Protein AF-W2ETJ2-F1 (afdb_monomer)

pLDDT: mean 86.4, std 12.58, range [50.69, 97.75]

Mean predicted aligned error: 5.67 Å

Secondary structure (DSSP, 8-state):
--HHHHHHHHHTTSEE-BSSSSS-EEEEEETTEEEEEE-SSS-PEEEEEEEGGG-EEEEEEETTEEEEEEEETTTEEEEEEES-B-HHHHHHHHHHHT-EEEEEEPPHHHHHHHHHT--

Solvent-accessible surface area (backbone atoms only — not comparable to full-atom values): 6392 Å² total; per-residue (Å²): 133,63,71,67,61,53,52,53,34,31,75,69,21,50,24,40,53,50,77,49,76,92,63,46,53,31,44,32,69,48,96,69,19,36,24,45,26,39,60,55,98,63,68,58,65,49,71,48,97,49,53,19,59,59,29,34,39,37,37,39,34,38,94,93,46,38,24,36,34,39,23,37,79,99,64,50,40,68,39,80,46,79,35,48,61,52,68,67,43,48,42,46,23,21,60,72,49,51,21,44,69,46,81,45,79,41,56,69,70,58,47,50,53,48,61,72,57,29,118

Structure (mmCIF, N/CA/C/O backbone):
data_AF-W2ETJ2-F1
#
_entry.id   AF-W2ETJ2-F1
#
loop_
_atom_site.group_PDB
_atom_site.id
_atom_site.type_symbol
_atom_site.label_atom_id
_atom_site.label_alt_id
_atom_site.label_comp_id
_atom_site.label_asym_id
_atom_site.label_entity_id
_atom_site.label_seq_id
_atom_site.pdbx_PDB_ins_code
_atom_site.Cartn_x
_atom_site.Cartn_y
_atom_site.Cartn_z
_atom_site.occupancy
_atom_site.B_iso_or_equiv
_atom_site.auth_seq_id
_atom_site.auth_comp_id
_atom_site.auth_asym_id
_atom_site.auth_atom_id
_atom_site.pdbx_PDB_model_num
ATOM 1 N N . MET A 1 1 ? 3.595 19.625 -14.020 1.00 50.69 1 MET A N 1
ATOM 2 C CA . MET A 1 1 ? 3.485 18.275 -14.614 1.00 50.69 1 MET A CA 1
ATOM 3 C C . MET A 1 1 ? 2.013 18.041 -14.857 1.00 50.69 1 MET A C 1
ATOM 5 O O . MET A 1 1 ? 1.239 18.153 -13.917 1.00 50.69 1 MET A O 1
ATOM 9 N N . ASP A 1 2 ? 1.647 17.842 -16.116 1.00 59.44 2 ASP A N 1
ATOM 10 C CA . ASP A 1 2 ? 0.268 17.808 -16.599 1.00 59.44 2 ASP A CA 1
ATOM 11 C C . ASP A 1 2 ? -0.535 16.656 -15.954 1.00 59.44 2 ASP A C 1
ATOM 13 O O . ASP A 1 2 ? -0.078 15.505 -15.937 1.00 59.44 2 ASP A O 1
ATOM 17 N N . ARG A 1 3 ? -1.727 16.951 -15.408 1.00 58.31 3 ARG A N 1
ATOM 18 C CA . ARG A 1 3 ? -2.633 15.965 -14.774 1.00 58.31 3 ARG A CA 1
ATOM 19 C C . ARG A 1 3 ? -2.996 14.830 -15.746 1.00 58.31 3 ARG A C 1
ATOM 21 O O . ARG A 1 3 ? -3.237 13.698 -15.319 1.00 58.31 3 ARG A O 1
ATOM 28 N N . THR A 1 4 ? -2.938 15.101 -17.049 1.00 61.72 4 THR A N 1
ATOM 29 C CA . THR A 1 4 ? -3.192 14.152 -18.141 1.00 61.72 4 THR A CA 1
ATOM 30 C C . THR A 1 4 ? -2.129 13.046 -18.210 1.00 61.72 4 THR A C 1
ATOM 32 O O . THR A 1 4 ? -2.452 11.864 -18.364 1.00 61.72 4 THR A O 1
ATOM 35 N N . MET A 1 5 ? -0.852 13.384 -17.990 1.00 60.53 5 MET A N 1
ATOM 36 C CA . MET A 1 5 ? 0.243 12.403 -17.996 1.00 60.53 5 MET A CA 1
ATOM 37 C C . MET A 1 5 ? 0.209 11.468 -16.782 1.00 60.53 5 MET A C 1
ATOM 39 O O . MET A 1 5 ? 0.563 10.294 -16.902 1.00 60.53 5 MET A O 1
ATOM 43 N N . LEU A 1 6 ? -0.223 11.958 -15.614 1.00 61.25 6 LEU A N 1
ATOM 44 C CA . LEU A 1 6 ? -0.384 11.126 -14.417 1.00 61.25 6 LEU A CA 1
ATOM 45 C C . LEU A 1 6 ? -1.489 10.083 -14.623 1.00 61.25 6 LEU A C 1
ATOM 47 O O . LEU A 1 6 ? -1.250 8.898 -14.403 1.00 61.25 6 LEU A O 1
ATOM 51 N N . ARG A 1 7 ? -2.651 10.507 -15.134 1.00 62.56 7 ARG A N 1
ATOM 52 C CA . ARG A 1 7 ? -3.774 9.609 -15.447 1.00 62.56 7 ARG A CA 1
ATOM 53 C C . ARG A 1 7 ? -3.379 8.511 -16.436 1.00 62.56 7 ARG A C 1
ATOM 55 O O . ARG A 1 7 ? -3.701 7.347 -16.220 1.00 62.56 7 ARG A O 1
ATOM 62 N N . SER A 1 8 ? -2.616 8.850 -17.476 1.00 65.56 8 SER A N 1
ATOM 63 C CA . SER A 1 8 ? -2.101 7.869 -18.444 1.00 65.56 8 SER A CA 1
ATOM 64 C C . SER A 1 8 ? -1.146 6.845 -17.807 1.00 65.56 8 SER A C 1
ATOM 66 O O . SER A 1 8 ? -1.225 5.650 -18.093 1.00 65.56 8 SER A O 1
ATOM 68 N N . ARG A 1 9 ? -0.267 7.277 -16.889 1.00 67.94 9 ARG A N 1
ATOM 69 C CA . ARG A 1 9 ? 0.648 6.370 -16.171 1.00 67.94 9 ARG A CA 1
ATOM 70 C C . ARG A 1 9 ? -0.083 5.434 -15.208 1.00 67.94 9 ARG A C 1
ATOM 72 O O . ARG A 1 9 ? 0.286 4.263 -15.163 1.00 67.94 9 ARG A O 1
ATOM 79 N N . ILE A 1 10 ? -1.107 5.928 -14.507 1.00 69.56 10 ILE A N 1
ATOM 80 C CA . ILE A 1 10 ? -1.961 5.121 -13.619 1.00 69.56 10 ILE A CA 1
ATOM 81 C C . ILE A 1 10 ? -2.732 4.070 -14.423 1.00 69.56 10 ILE A C 1
ATOM 83 O O . ILE A 1 10 ? -2.651 2.879 -14.132 1.00 69.56 10 ILE A O 1
ATOM 87 N N . ARG A 1 11 ? -3.361 4.472 -15.536 1.00 66.06 11 ARG A N 1
ATOM 88 C CA . ARG A 1 11 ? -4.045 3.536 -16.447 1.00 66.06 11 ARG A CA 1
ATOM 89 C C . ARG A 1 11 ? -3.128 2.431 -16.976 1.00 66.06 11 ARG A C 1
ATOM 91 O O . ARG A 1 11 ? -3.558 1.301 -17.155 1.00 66.06 11 ARG A O 1
ATOM 98 N N . ARG A 1 12 ? -1.845 2.737 -17.186 1.00 75.75 12 ARG A N 1
ATOM 99 C CA . ARG A 1 12 ? -0.822 1.774 -17.636 1.00 75.75 12 ARG A CA 1
ATOM 100 C C . ARG A 1 12 ? -0.147 0.999 -16.495 1.00 75.75 12 ARG A C 1
ATOM 102 O O . ARG A 1 12 ? 0.838 0.308 -16.751 1.00 75.75 12 ARG A O 1
ATOM 109 N N . GLY A 1 13 ? -0.597 1.168 -15.250 1.00 72.19 13 GLY A N 1
ATOM 110 C CA . GLY A 1 13 ? -0.031 0.527 -14.059 1.00 72.19 13 GLY A CA 1
ATOM 111 C C . GLY A 1 13 ? 1.397 0.963 -13.717 1.00 72.19 13 GLY A C 1
ATOM 112 O O . GLY A 1 13 ? 2.045 0.318 -12.911 1.00 72.19 13 GLY A O 1
ATOM 113 N N . ARG A 1 14 ? 1.931 2.029 -14.330 1.00 83.69 14 ARG A N 1
ATOM 114 C CA . ARG A 1 14 ? 3.318 2.501 -14.104 1.00 83.69 14 ARG A CA 1
ATOM 115 C C . ARG A 1 14 ? 3.471 3.334 -12.830 1.00 83.69 14 ARG A C 1
ATOM 117 O O . ARG A 1 14 ? 4.588 3.668 -12.435 1.00 83.69 14 ARG A O 1
ATOM 124 N N . ALA A 1 15 ? 2.348 3.749 -12.264 1.00 87.12 15 ALA A N 1
ATOM 125 C CA . ALA A 1 15 ? 2.253 4.529 -11.048 1.00 87.12 15 ALA A CA 1
ATOM 126 C C . ALA A 1 15 ? 0.899 4.261 -10.394 1.00 87.12 15 ALA A C 1
ATOM 128 O O . ALA A 1 15 ? -0.058 3.951 -11.099 1.00 87.12 15 ALA A O 1
ATOM 129 N N . VAL A 1 16 ? 0.802 4.467 -9.089 1.00 89.19 16 VAL A N 1
ATOM 130 C CA . VAL A 1 16 ? -0.477 4.521 -8.381 1.00 89.19 16 VAL A CA 1
ATOM 131 C C . VAL A 1 16 ? -0.429 5.632 -7.334 1.00 89.19 16 VAL A C 1
ATOM 133 O O . VAL A 1 16 ? 0.635 5.958 -6.807 1.00 89.19 16 VAL A O 1
ATOM 136 N N . ALA A 1 17 ? -1.563 6.281 -7.104 1.00 88.62 17 ALA A N 1
ATOM 137 C CA . ALA A 1 17 ? -1.712 7.422 -6.209 1.00 88.62 17 ALA A CA 1
ATOM 138 C C . ALA A 1 17 ? -3.060 7.313 -5.477 1.00 88.62 17 ALA A C 1
ATOM 140 O O . ALA A 1 17 ? -3.964 6.656 -6.010 1.00 88.62 17 ALA A O 1
ATOM 141 N N . PRO A 1 18 ? -3.215 7.946 -4.302 1.00 87.06 18 PRO A N 1
ATOM 142 C CA . PRO A 1 18 ? -4.503 7.984 -3.633 1.00 87.06 18 PRO A CA 1
ATOM 143 C C . PRO A 1 18 ? -5.528 8.753 -4.485 1.00 87.06 18 PRO A C 1
ATOM 145 O O . PRO A 1 18 ? -5.187 9.702 -5.197 1.00 87.06 18 PRO A O 1
ATOM 148 N N . LEU A 1 19 ? -6.781 8.302 -4.424 1.00 84.06 19 LEU A N 1
ATOM 149 C CA . LEU A 1 19 ? -7.965 8.928 -5.014 1.00 84.06 19 LEU A CA 1
ATOM 150 C C . LEU A 1 19 ? -8.227 10.307 -4.406 1.00 84.06 19 LEU A C 1
ATOM 152 O O . LEU A 1 19 ? -8.601 11.237 -5.121 1.00 84.06 19 LEU A O 1
ATOM 156 N N . ASP A 1 20 ? -7.962 10.424 -3.104 1.00 72.69 20 ASP A N 1
ATOM 157 C CA . ASP A 1 20 ? -8.313 11.582 -2.296 1.00 72.69 20 ASP A CA 1
ATOM 158 C C . ASP A 1 20 ? -7.080 12.156 -1.590 1.00 72.69 20 ASP A C 1
ATOM 160 O O . ASP A 1 20 ? -6.105 11.455 -1.313 1.00 72.69 20 ASP A O 1
ATOM 164 N N . GLY A 1 21 ? -7.146 13.442 -1.251 1.00 59.44 21 GLY A N 1
ATOM 165 C CA . GLY A 1 21 ? -6.069 14.182 -0.595 1.00 59.44 21 GLY A CA 1
ATOM 166 C C . GLY A 1 21 ? -5.345 15.129 -1.555 1.00 59.44 21 GLY A C 1
ATOM 167 O O . GLY A 1 21 ? -5.625 15.139 -2.755 1.00 59.44 21 GLY A O 1
ATOM 168 N N . PRO A 1 22 ? -4.393 15.942 -1.066 1.00 52.97 22 PRO A N 1
ATOM 169 C CA . PRO A 1 22 ? -3.703 16.957 -1.870 1.00 52.97 22 PRO A CA 1
ATOM 170 C C . PRO A 1 22 ? -2.807 16.386 -2.991 1.00 52.97 22 PRO A C 1
ATOM 172 O O . PRO A 1 22 ? -2.011 17.112 -3.579 1.00 52.97 22 PRO A O 1
ATOM 175 N N . GLY A 1 23 ? -2.932 15.094 -3.320 1.00 55.62 23 GLY A N 1
ATOM 176 C CA . GLY A 1 23 ? -2.188 14.442 -4.387 1.00 55.62 23 GLY A CA 1
ATOM 177 C C . GLY A 1 23 ? -0.688 14.549 -4.160 1.00 55.62 23 GLY A C 1
ATOM 178 O O . GLY A 1 23 ? 0.028 14.844 -5.105 1.00 55.62 23 GLY A O 1
ATOM 179 N N . THR A 1 24 ? -0.225 14.389 -2.916 1.00 66.69 24 THR A N 1
ATOM 180 C CA . THR A 1 24 ? 1.154 14.691 -2.504 1.00 66.69 24 THR A CA 1
ATOM 181 C C . THR A 1 24 ? 2.096 13.502 -2.570 1.00 66.69 24 THR A C 1
ATOM 183 O O . THR A 1 24 ? 3.296 13.729 -2.516 1.00 66.69 24 THR A O 1
ATOM 186 N N . ILE A 1 25 ? 1.618 12.261 -2.700 1.00 79.06 25 ILE A N 1
ATOM 187 C CA . ILE A 1 25 ? 2.474 11.065 -2.742 1.00 79.06 25 ILE A CA 1
ATOM 188 C C . ILE A 1 25 ? 1.973 10.092 -3.813 1.00 79.06 25 ILE A C 1
ATOM 190 O O . ILE A 1 25 ? 0.770 9.910 -3.993 1.00 79.06 25 ILE A O 1
ATOM 194 N N . ARG A 1 26 ? 2.899 9.456 -4.537 1.00 85.88 26 ARG A N 1
ATOM 195 C CA . ARG A 1 26 ? 2.611 8.350 -5.460 1.00 85.88 26 ARG A CA 1
ATOM 196 C C . ARG A 1 26 ? 3.646 7.239 -5.355 1.00 85.88 26 ARG A C 1
ATOM 198 O O . ARG A 1 26 ? 4.823 7.512 -5.124 1.00 85.88 26 ARG A O 1
ATOM 205 N N . LEU A 1 27 ? 3.214 6.011 -5.615 1.00 89.94 27 LEU A N 1
ATOM 206 C CA . LEU A 1 27 ? 4.096 4.878 -5.867 1.00 89.94 27 LEU A CA 1
ATOM 207 C C . LEU A 1 27 ? 4.405 4.784 -7.360 1.00 89.94 27 LEU A C 1
ATOM 209 O O . LEU A 1 27 ? 3.544 5.005 -8.212 1.00 89.94 27 LEU A O 1
ATOM 213 N N . LEU A 1 28 ? 5.656 4.476 -7.673 1.00 91.06 28 LEU A N 1
ATOM 214 C CA . LEU A 1 28 ? 6.207 4.373 -9.018 1.00 91.06 28 LEU A CA 1
ATOM 215 C C . LEU A 1 28 ? 6.967 3.060 -9.151 1.00 91.06 28 LEU A C 1
ATOM 217 O O . LEU A 1 28 ? 7.666 2.659 -8.226 1.00 91.06 28 LEU A O 1
ATOM 221 N N . GLY A 1 29 ? 6.914 2.437 -10.322 1.00 86.94 29 GLY A N 1
ATOM 222 C CA . GLY A 1 29 ? 7.876 1.393 -10.660 1.00 86.94 29 GLY A CA 1
ATOM 223 C C . GLY A 1 29 ? 9.216 1.987 -11.094 1.00 86.94 29 GLY A C 1
ATOM 224 O O . GLY A 1 29 ? 9.241 2.917 -11.905 1.00 86.94 29 GLY A O 1
ATOM 225 N N . ARG A 1 30 ? 10.333 1.440 -10.602 1.00 81.38 30 ARG A N 1
ATOM 226 C CA . ARG A 1 30 ? 11.693 1.866 -10.970 1.00 81.38 30 ARG A CA 1
ATOM 227 C C . ARG A 1 30 ? 12.651 0.673 -10.985 1.00 81.38 30 ARG A C 1
ATOM 229 O O . ARG A 1 30 ? 12.970 0.141 -9.935 1.00 81.38 30 ARG A O 1
ATOM 236 N N . GLY A 1 31 ? 13.128 0.282 -12.172 1.00 72.00 31 GLY A N 1
ATOM 237 C CA . GLY A 1 31 ? 14.235 -0.677 -12.333 1.00 72.00 31 GLY A CA 1
ATOM 238 C C . GLY A 1 31 ? 14.091 -1.983 -11.538 1.00 72.00 31 GLY A C 1
ATOM 239 O O . GLY A 1 31 ? 15.004 -2.338 -10.808 1.00 72.00 31 GLY A O 1
ATOM 240 N N . GLY A 1 32 ? 12.936 -2.656 -11.620 1.00 78.56 32 GLY A N 1
ATOM 241 C CA . GLY A 1 32 ? 12.660 -3.899 -10.875 1.00 78.56 32 GLY A CA 1
ATOM 242 C C . GLY A 1 32 ? 12.228 -3.709 -9.411 1.00 78.56 32 GLY A C 1
ATOM 243 O O . GLY A 1 32 ? 11.799 -4.665 -8.771 1.00 78.56 32 GLY A O 1
ATOM 244 N N . GLY A 1 33 ? 12.286 -2.481 -8.894 1.00 88.50 33 GLY A N 1
ATOM 245 C CA . GLY A 1 33 ? 11.791 -2.095 -7.575 1.00 88.50 33 GLY A CA 1
ATOM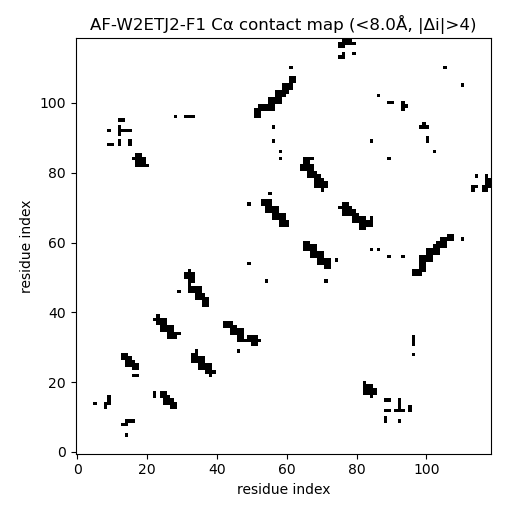 246 C C . GLY A 1 33 ? 10.648 -1.085 -7.642 1.00 88.50 33 GLY A C 1
ATOM 247 O O . GLY A 1 33 ? 10.150 -0.720 -8.716 1.00 88.50 33 GLY A O 1
ATOM 248 N N . LEU A 1 34 ? 10.249 -0.612 -6.465 1.00 91.38 34 LEU A N 1
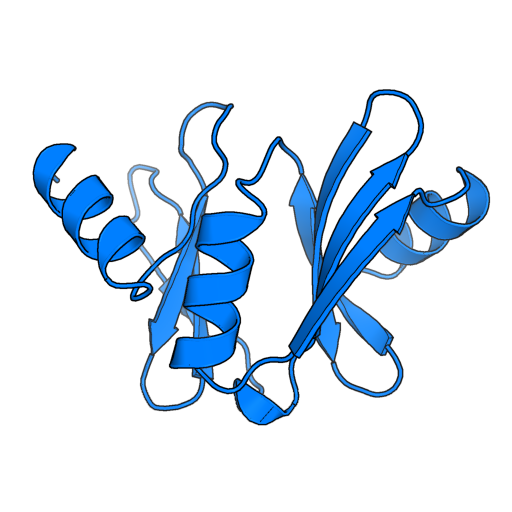ATOM 249 C CA . LEU A 1 34 ? 9.274 0.461 -6.302 1.00 91.38 34 LEU A CA 1
ATOM 250 C C . LEU A 1 34 ? 9.952 1.722 -5.766 1.00 91.38 34 LEU A C 1
ATOM 252 O O . LEU A 1 34 ? 11.018 1.668 -5.159 1.00 91.38 34 LEU A O 1
ATOM 256 N N . ALA A 1 35 ? 9.332 2.872 -5.986 1.00 91.12 35 ALA A N 1
ATOM 257 C CA . ALA A 1 35 ? 9.759 4.136 -5.415 1.00 91.12 35 ALA A CA 1
ATOM 258 C C . ALA A 1 35 ? 8.553 4.959 -4.970 1.00 91.12 35 ALA A C 1
ATOM 260 O O . ALA A 1 35 ? 7.521 4.987 -5.641 1.00 91.12 35 ALA A O 1
ATOM 261 N N . VAL A 1 36 ? 8.716 5.671 -3.864 1.00 89.19 36 VAL A N 1
ATOM 262 C CA . VAL A 1 36 ? 7.764 6.664 -3.372 1.00 89.19 36 VAL A CA 1
ATOM 263 C C . VAL A 1 36 ? 8.191 8.012 -3.912 1.00 89.19 36 VAL A C 1
ATOM 265 O O . VAL A 1 36 ? 9.370 8.350 -3.861 1.00 89.19 36 VAL A O 1
ATOM 268 N N . GLN A 1 37 ? 7.264 8.799 -4.434 1.00 86.62 37 GLN A N 1
ATOM 269 C CA . GLN A 1 37 ? 7.562 10.156 -4.860 1.00 86.62 37 GLN A CA 1
ATOM 270 C C . GLN A 1 37 ? 6.573 11.144 -4.263 1.00 86.62 37 GLN A C 1
ATOM 272 O O . GLN A 1 37 ? 5.365 11.006 -4.460 1.00 86.62 37 GLN A O 1
ATOM 277 N N . GLY A 1 38 ? 7.123 12.176 -3.621 1.00 78.38 38 GLY A N 1
ATOM 278 C CA . GLY A 1 38 ? 6.393 13.380 -3.258 1.00 78.38 38 GLY A CA 1
ATOM 279 C C . GLY A 1 38 ? 6.022 14.201 -4.500 1.00 78.38 38 GLY A C 1
ATOM 280 O O . GLY A 1 38 ? 6.813 14.355 -5.429 1.00 78.38 38 GLY A O 1
ATOM 281 N N . LEU A 1 39 ? 4.805 14.726 -4.548 1.00 66.44 39 LEU A N 1
ATOM 282 C CA . LEU A 1 39 ? 4.284 15.584 -5.617 1.00 66.44 39 LEU A CA 1
ATOM 283 C C . LEU A 1 39 ? 4.310 17.079 -5.235 1.00 66.44 39 LEU A C 1
ATOM 285 O O . LEU A 1 39 ? 3.849 17.904 -6.025 1.00 66.44 39 LEU A O 1
ATOM 289 N N . GLY A 1 40 ? 4.894 17.414 -4.075 1.00 64.50 40 GLY A N 1
ATOM 290 C CA . GLY A 1 40 ? 5.251 18.778 -3.666 1.00 64.50 40 GLY A CA 1
ATOM 291 C C . GLY A 1 40 ? 6.390 19.390 -4.499 1.00 64.50 40 GLY A C 1
ATOM 292 O O . GLY A 1 40 ? 6.814 18.820 -5.506 1.00 64.50 40 GLY A O 1
ATOM 293 N N . GLY A 1 41 ? 6.869 20.573 -4.091 1.00 56.25 41 GLY A N 1
ATOM 294 C CA . GLY A 1 41 ? 7.848 21.376 -4.844 1.00 56.25 41 GLY A CA 1
ATOM 295 C C . GLY A 1 41 ? 9.136 20.632 -5.218 1.00 56.25 41 GLY A C 1
ATOM 296 O O . GLY A 1 41 ? 9.654 20.835 -6.314 1.00 56.25 41 GLY A O 1
ATOM 297 N N . ASP A 1 42 ? 9.586 19.702 -4.371 1.00 60.66 42 ASP A N 1
ATOM 298 C CA . ASP A 1 42 ? 10.686 18.787 -4.678 1.00 60.66 42 ASP A CA 1
ATOM 299 C C . ASP A 1 42 ? 10.145 17.393 -5.045 1.00 60.66 42 ASP A C 1
ATOM 301 O O . ASP A 1 42 ? 9.692 16.623 -4.197 1.00 60.66 42 ASP A O 1
ATOM 305 N N . ARG A 1 43 ? 10.175 17.056 -6.341 1.00 70.25 43 ARG A N 1
ATOM 306 C CA . ARG A 1 43 ? 9.686 15.771 -6.884 1.00 70.25 43 ARG A CA 1
ATOM 307 C C . ARG A 1 43 ? 10.703 14.641 -6.734 1.00 70.25 43 ARG A C 1
ATOM 309 O O . ARG A 1 43 ? 10.867 13.819 -7.645 1.00 70.25 43 ARG A O 1
ATOM 316 N N . ARG A 1 44 ? 11.408 14.564 -5.611 1.00 75.81 44 ARG A N 1
ATOM 317 C CA . ARG A 1 44 ? 12.337 13.457 -5.370 1.00 75.81 44 ARG A CA 1
ATOM 318 C C . ARG A 1 44 ? 11.575 12.156 -5.183 1.00 75.81 44 ARG A C 1
ATOM 320 O O . ARG A 1 44 ? 10.569 12.081 -4.480 1.00 75.81 44 ARG A O 1
ATOM 327 N N . SER A 1 45 ? 12.056 11.129 -5.873 1.00 82.81 45 SER A N 1
ATOM 328 C CA . SER A 1 45 ? 11.612 9.758 -5.664 1.00 82.81 45 SER A CA 1
ATOM 329 C C . SER A 1 45 ? 12.618 9.045 -4.771 1.00 82.81 45 SER A C 1
ATOM 331 O O . SER A 1 45 ? 13.799 9.005 -5.123 1.00 82.81 45 SER A O 1
ATOM 333 N N . VAL A 1 46 ? 12.150 8.440 -3.691 1.00 85.81 46 VAL A N 1
ATOM 334 C CA . VAL A 1 46 ? 12.938 7.567 -2.824 1.00 85.81 46 VAL A CA 1
ATOM 335 C C . VAL A 1 46 ? 12.651 6.125 -3.223 1.00 85.81 46 VAL A C 1
ATOM 337 O O . VAL A 1 46 ? 11.493 5.713 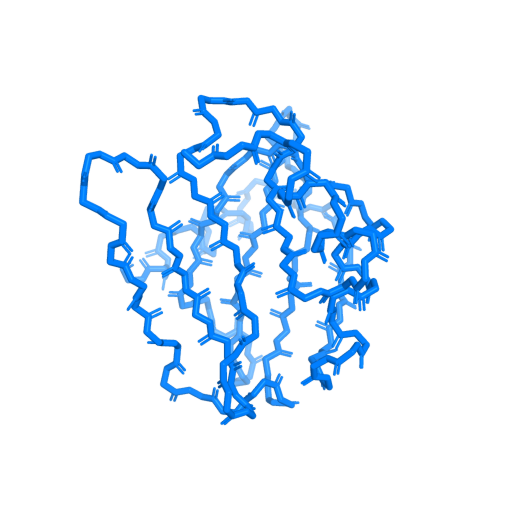-3.285 1.00 85.81 46 VAL A O 1
ATOM 340 N N . GLY A 1 47 ? 13.697 5.376 -3.567 1.00 88.00 47 GLY A N 1
ATOM 341 C CA . GLY A 1 47 ? 13.575 3.957 -3.891 1.00 88.00 47 GLY A CA 1
ATOM 342 C C . GLY A 1 47 ? 13.286 3.136 -2.640 1.00 88.00 47 GLY A C 1
ATOM 343 O O . GLY A 1 47 ? 13.875 3.377 -1.591 1.00 88.00 47 GLY A O 1
ATOM 344 N N . ILE A 1 48 ? 12.402 2.156 -2.766 1.00 89.31 48 ILE A N 1
ATOM 345 C CA . ILE A 1 48 ? 12.202 1.131 -1.749 1.00 89.31 48 ILE A CA 1
ATOM 346 C C . ILE A 1 48 ? 13.342 0.115 -1.918 1.00 89.31 48 ILE A C 1
ATOM 348 O O . ILE A 1 48 ? 13.492 -0.418 -3.020 1.00 89.31 48 ILE A O 1
ATOM 352 N N . PRO A 1 49 ? 14.158 -0.157 -0.880 1.00 86.81 49 PRO A N 1
ATOM 353 C CA . PRO A 1 49 ? 15.367 -0.977 -0.987 1.00 86.81 49 PRO A CA 1
ATOM 354 C C . PRO A 1 49 ? 15.045 -2.482 -0.996 1.00 86.81 49 PRO A C 1
ATOM 356 O O . PRO A 1 49 ? 15.638 -3.264 -0.262 1.00 86.81 49 PRO A O 1
ATOM 359 N N . CYS A 1 50 ? 14.061 -2.891 -1.794 1.00 87.69 50 CYS A N 1
ATOM 360 C CA . CYS A 1 50 ? 13.616 -4.269 -1.966 1.00 87.69 50 CYS A CA 1
ATOM 361 C C . CYS A 1 50 ? 13.137 -4.469 -3.413 1.00 87.69 50 CYS A C 1
ATOM 363 O O . CYS A 1 50 ? 12.520 -3.557 -3.982 1.00 87.69 50 CYS A O 1
ATOM 365 N N . PRO A 1 51 ? 13.371 -5.648 -4.017 1.00 91.06 51 PRO A N 1
ATOM 366 C CA . PRO A 1 51 ? 12.745 -6.004 -5.284 1.00 91.06 51 PRO A CA 1
ATOM 367 C C . PRO A 1 51 ? 11.227 -5.903 -5.166 1.00 91.06 51 PRO A C 1
ATOM 369 O O . PRO A 1 51 ? 10.657 -6.317 -4.162 1.00 91.06 51 PRO A O 1
ATOM 372 N N . ALA A 1 52 ? 10.551 -5.412 -6.201 1.00 89.88 52 ALA A N 1
ATOM 373 C CA . ALA A 1 52 ? 9.095 -5.301 -6.162 1.00 89.88 52 ALA A CA 1
ATOM 374 C C . ALA A 1 52 ? 8.420 -6.667 -5.938 1.00 89.88 52 ALA A C 1
ATOM 376 O O . ALA A 1 52 ? 7.411 -6.734 -5.245 1.00 89.88 52 ALA A O 1
ATOM 377 N N . ALA A 1 53 ? 9.035 -7.749 -6.425 1.00 92.31 53 ALA A N 1
ATOM 378 C CA . ALA A 1 53 ? 8.554 -9.117 -6.258 1.00 92.31 53 ALA A CA 1
ATOM 379 C C . ALA A 1 53 ? 8.481 -9.614 -4.805 1.00 92.31 53 ALA A C 1
ATOM 381 O O . ALA A 1 53 ? 7.699 -10.513 -4.512 1.00 92.31 53 ALA A O 1
ATOM 382 N N . SER A 1 54 ? 9.272 -9.047 -3.889 1.00 93.81 54 SER A N 1
ATOM 383 C CA . SER A 1 54 ? 9.174 -9.397 -2.469 1.00 93.81 54 SER A CA 1
ATOM 384 C C . SER A 1 54 ? 8.152 -8.543 -1.725 1.00 93.81 54 SER A C 1
ATOM 386 O O . SER A 1 54 ? 7.804 -8.859 -0.592 1.00 93.81 54 SER A O 1
ATOM 388 N N . LEU A 1 55 ? 7.657 -7.464 -2.331 1.00 95.88 55 LEU A N 1
ATOM 389 C CA . LEU A 1 55 ? 6.769 -6.529 -1.661 1.00 95.88 55 LEU A CA 1
ATOM 390 C C . LEU A 1 55 ? 5.324 -7.019 -1.664 1.00 95.88 55 LEU A C 1
ATOM 392 O O . LEU A 1 55 ? 4.821 -7.601 -2.631 1.00 95.88 55 LEU A O 1
ATOM 396 N N . ARG A 1 56 ? 4.632 -6.692 -0.574 1.00 96.88 56 ARG A N 1
ATOM 397 C CA . ARG A 1 56 ? 3.183 -6.824 -0.456 1.00 96.88 56 ARG A CA 1
ATOM 398 C C . ARG A 1 56 ? 2.553 -5.457 -0.244 1.00 96.88 56 ARG A C 1
ATOM 400 O O . ARG A 1 56 ? 2.927 -4.724 0.670 1.00 96.88 56 ARG A O 1
ATOM 407 N N . LEU A 1 57 ? 1.597 -5.125 -1.101 1.00 97.31 57 LEU A N 1
ATOM 408 C CA . LEU A 1 57 ? 0.780 -3.921 -1.029 1.00 97.31 57 LEU A CA 1
ATOM 409 C C . LEU A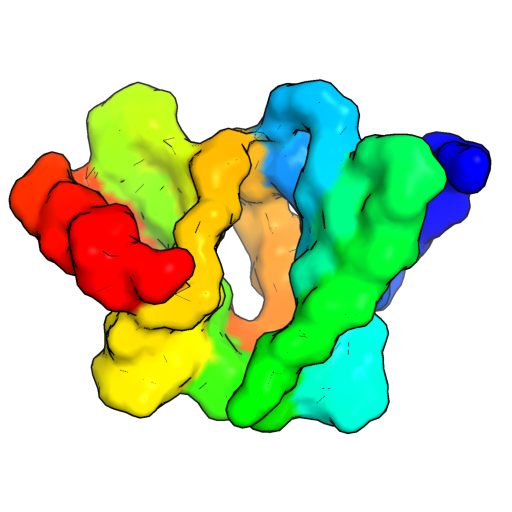 1 57 ? -0.501 -4.259 -0.261 1.00 97.31 57 LEU A C 1
ATOM 411 O O . LEU A 1 57 ? -1.398 -4.892 -0.813 1.00 97.31 57 LEU A O 1
ATOM 415 N N . LEU A 1 58 ? -0.570 -3.874 1.013 1.00 97.75 58 LEU A N 1
ATOM 416 C CA . LEU A 1 58 ? -1.732 -4.118 1.867 1.00 97.75 58 LEU A CA 1
ATOM 417 C C . LEU A 1 58 ? -2.654 -2.898 1.849 1.00 97.75 58 LEU A C 1
ATOM 419 O O . LEU A 1 58 ? -2.391 -1.896 2.516 1.00 97.75 58 LEU A O 1
ATOM 423 N N . LEU A 1 59 ? -3.743 -2.994 1.094 1.00 97.31 59 LEU A N 1
ATOM 424 C CA . LEU A 1 59 ? -4.851 -2.053 1.173 1.00 97.31 59 LEU A CA 1
ATOM 425 C C . LEU A 1 59 ? -5.673 -2.349 2.417 1.00 97.31 59 LEU A C 1
ATOM 427 O O . LEU A 1 59 ? -6.212 -3.448 2.562 1.00 97.31 59 LEU A O 1
ATOM 431 N N . TYR A 1 60 ? -5.783 -1.359 3.296 1.00 97.00 60 TYR A N 1
ATOM 432 C CA . TYR A 1 60 ? -6.503 -1.515 4.547 1.00 97.00 60 TYR A CA 1
ATOM 433 C C . TYR A 1 60 ? -7.724 -0.605 4.637 1.00 97.00 60 TYR A C 1
ATOM 435 O O . TYR A 1 60 ? -7.744 0.519 4.125 1.00 97.00 60 TYR A O 1
ATOM 443 N N . ARG A 1 61 ? -8.714 -1.094 5.379 1.00 96.94 61 ARG A N 1
ATOM 444 C CA . ARG A 1 61 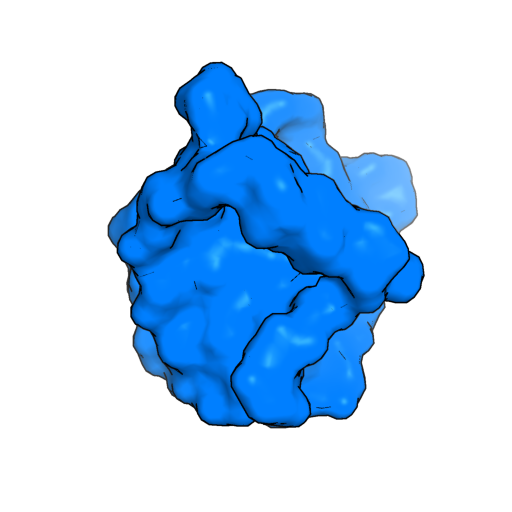? -9.756 -0.293 6.016 1.00 96.94 61 ARG A CA 1
ATOM 445 C C . ARG A 1 61 ? -9.751 -0.582 7.513 1.00 96.94 61 ARG A C 1
ATOM 447 O O . ARG A 1 61 ? -9.728 -1.742 7.892 1.00 96.94 61 ARG A O 1
ATOM 454 N N . CYS A 1 62 ? -9.781 0.443 8.347 1.00 96.88 62 CYS A N 1
ATOM 455 C CA . CYS A 1 62 ? -9.923 0.334 9.795 1.00 96.88 62 CYS A CA 1
ATOM 456 C C . CYS A 1 62 ? -10.923 1.405 10.218 1.00 96.88 62 CYS A C 1
ATOM 458 O O . CYS A 1 62 ? -10.594 2.585 10.157 1.00 96.88 62 CYS A O 1
ATOM 460 N N . GLU A 1 63 ? -12.142 1.003 10.581 1.00 95.00 63 GLU A N 1
ATOM 461 C CA . GLU A 1 63 ? -13.252 1.938 10.827 1.00 95.00 63 GLU A CA 1
ATOM 462 C C . GLU A 1 63 ? -13.449 2.884 9.616 1.00 95.00 63 GLU A C 1
ATOM 464 O O . GLU A 1 63 ? -13.723 2.416 8.498 1.00 95.00 63 GLU A O 1
ATOM 469 N N . ASP A 1 64 ? -13.254 4.190 9.821 1.00 92.31 64 ASP A N 1
ATOM 470 C CA . ASP A 1 64 ? -13.326 5.239 8.795 1.00 92.31 64 ASP A CA 1
ATOM 471 C C . ASP A 1 64 ? -11.975 5.536 8.122 1.00 92.31 64 ASP A C 1
ATOM 473 O O . ASP A 1 64 ? -11.901 6.270 7.131 1.00 92.31 64 ASP A O 1
ATOM 477 N N . LEU A 1 65 ? -10.888 4.945 8.621 1.00 93.38 65 LEU A N 1
ATOM 478 C CA . LEU A 1 65 ? -9.556 5.087 8.052 1.00 93.38 65 LEU A CA 1
ATOM 479 C C . LEU A 1 65 ? -9.352 4.098 6.907 1.00 93.38 65 LEU A C 1
ATOM 481 O O . LEU A 1 65 ? -9.689 2.917 6.984 1.00 93.38 65 LEU A O 1
ATOM 485 N N . THR A 1 66 ? -8.719 4.577 5.843 1.00 94.62 66 THR A N 1
ATOM 486 C CA . THR A 1 66 ? -8.266 3.749 4.723 1.00 94.62 66 THR A CA 1
ATOM 487 C C . THR A 1 66 ? -6.858 4.152 4.330 1.00 94.62 66 THR A C 1
ATOM 489 O O . THR A 1 66 ? -6.409 5.267 4.623 1.00 94.62 66 THR A O 1
ATOM 492 N N . GLY A 1 67 ? -6.144 3.234 3.695 1.00 94.62 67 GLY A N 1
ATOM 493 C CA . GLY A 1 67 ? -4.790 3.499 3.249 1.00 94.62 67 GLY A CA 1
ATOM 494 C C . GLY A 1 67 ? -4.127 2.283 2.645 1.00 94.62 67 GLY A C 1
ATOM 495 O O . GLY A 1 67 ? -4.745 1.246 2.395 1.00 94.62 67 GLY A O 1
ATOM 496 N N . LEU A 1 68 ? -2.835 2.445 2.415 1.00 95.88 68 LEU A N 1
ATOM 497 C CA . LEU A 1 68 ? -1.972 1.438 1.841 1.00 95.88 68 LEU A CA 1
ATOM 498 C C . LEU A 1 68 ? -0.723 1.292 2.709 1.00 95.88 68 LEU A C 1
ATOM 500 O O . LEU A 1 68 ? -0.013 2.267 2.947 1.00 95.88 68 LEU A O 1
ATOM 504 N N . PHE A 1 69 ? -0.424 0.072 3.139 1.00 96.75 69 PHE A N 1
ATOM 505 C CA . PHE A 1 69 ? 0.896 -0.277 3.648 1.00 96.75 69 PHE A CA 1
ATOM 506 C C . PHE A 1 69 ? 1.727 -0.935 2.547 1.00 96.75 69 PHE A C 1
ATOM 508 O O . PHE A 1 69 ? 1.217 -1.730 1.755 1.00 96.75 69 PHE A O 1
ATOM 515 N N . VAL A 1 70 ? 3.026 -0.640 2.528 1.00 96.00 70 VAL A N 1
ATOM 516 C CA . VAL A 1 70 ? 4.012 -1.448 1.800 1.00 96.00 70 VAL A CA 1
ATOM 517 C C . VAL A 1 70 ? 4.738 -2.305 2.820 1.00 96.00 70 VAL A C 1
ATOM 519 O O . VAL A 1 70 ? 5.347 -1.786 3.757 1.00 96.00 70 VAL A O 1
ATOM 522 N N . LEU A 1 71 ? 4.653 -3.617 2.639 1.00 96.81 71 LEU A N 1
ATOM 523 C CA . LEU A 1 71 ? 5.215 -4.607 3.542 1.00 96.81 71 LEU A CA 1
ATOM 524 C C . LEU A 1 71 ? 6.350 -5.364 2.850 1.00 96.81 71 LEU A C 1
ATOM 526 O O . LEU A 1 71 ? 6.263 -5.675 1.660 1.00 96.81 71 LEU A O 1
ATOM 530 N N . VAL A 1 72 ? 7.383 -5.701 3.617 1.00 94.56 72 VAL A N 1
ATOM 531 C CA . VAL A 1 72 ? 8.425 -6.665 3.234 1.00 94.56 72 VAL A CA 1
ATOM 532 C C . VAL A 1 72 ? 8.208 -7.976 3.992 1.00 94.56 72 VAL A C 1
ATOM 534 O O . VAL A 1 72 ? 7.684 -7.939 5.110 1.00 94.56 72 VAL A O 1
ATOM 537 N N . PRO A 1 73 ? 8.602 -9.142 3.454 1.00 89.00 73 PRO A N 1
ATOM 538 C CA . PRO A 1 73 ? 8.463 -10.411 4.157 1.00 89.00 73 PRO A CA 1
ATOM 539 C C . PRO A 1 73 ? 9.259 -10.385 5.472 1.00 89.00 73 PRO A C 1
ATOM 541 O O . PRO A 1 73 ? 10.341 -9.794 5.508 1.00 89.00 73 PRO A O 1
ATOM 544 N N . PRO A 1 74 ? 8.743 -10.987 6.559 1.00 88.06 74 PRO A N 1
ATOM 545 C CA . PRO A 1 74 ? 7.519 -11.799 6.654 1.00 88.06 74 PRO A CA 1
ATOM 546 C C . PRO A 1 74 ? 6.208 -11.006 6.872 1.00 88.06 74 PRO A C 1
ATOM 548 O O . PRO A 1 74 ? 5.192 -11.582 7.239 1.00 88.06 74 PRO A O 1
ATOM 551 N N . GLY A 1 75 ? 6.191 -9.693 6.646 1.00 88.75 75 GLY A N 1
ATOM 552 C CA . GLY A 1 75 ? 5.011 -8.838 6.842 1.00 88.75 75 GLY A CA 1
ATOM 553 C C . GLY A 1 75 ? 5.307 -7.515 7.546 1.00 88.75 75 GLY A C 1
ATOM 554 O O . GLY A 1 75 ? 4.376 -6.831 7.959 1.00 88.75 75 GLY A O 1
ATOM 555 N N . ARG A 1 76 ? 6.584 -7.148 7.683 1.00 94.75 76 ARG A N 1
ATOM 556 C CA . ARG A 1 76 ? 7.019 -5.912 8.332 1.00 94.75 76 ARG A CA 1
ATOM 557 C C . ARG A 1 76 ? 6.622 -4.700 7.478 1.00 94.75 76 ARG A C 1
ATOM 559 O O . ARG A 1 76 ? 6.994 -4.668 6.301 1.00 94.75 76 ARG A O 1
ATOM 566 N N . PRO A 1 77 ? 5.933 -3.693 8.038 1.00 95.75 77 PRO A N 1
ATOM 567 C CA . PRO A 1 77 ? 5.648 -2.465 7.318 1.00 95.75 77 PRO A CA 1
ATOM 568 C C . PRO A 1 77 ? 6.905 -1.612 7.174 1.00 95.75 77 PRO A C 1
ATOM 570 O O . PRO A 1 77 ? 7.678 -1.438 8.112 1.00 95.75 77 PRO A O 1
ATOM 573 N N . ILE A 1 78 ? 7.117 -1.104 5.964 1.00 94.94 78 ILE A N 1
ATOM 574 C CA . ILE A 1 78 ? 8.219 -0.190 5.636 1.00 94.94 78 ILE A CA 1
ATOM 575 C C . ILE A 1 78 ? 7.717 1.157 5.120 1.00 94.94 78 ILE A C 1
ATOM 577 O O . ILE A 1 78 ? 8.506 2.078 4.935 1.00 94.94 78 ILE A O 1
ATOM 581 N N . LEU A 1 79 ? 6.418 1.258 4.839 1.00 93.44 79 LEU A N 1
ATOM 582 C CA . LEU A 1 79 ? 5.777 2.489 4.419 1.00 93.44 79 LEU A CA 1
ATOM 583 C C . LEU A 1 79 ? 4.295 2.450 4.769 1.00 93.44 79 LEU A C 1
ATOM 585 O O . LEU A 1 79 ? 3.612 1.466 4.475 1.00 93.44 79 LEU A O 1
ATOM 589 N N . HIS A 1 80 ? 3.802 3.560 5.305 1.00 93.81 80 HIS A N 1
ATOM 590 C CA . HIS A 1 80 ? 2.391 3.798 5.569 1.00 93.81 80 HIS A CA 1
ATOM 591 C C . HIS A 1 80 ? 1.912 4.975 4.726 1.00 93.81 80 HIS A C 1
ATOM 593 O O . HIS A 1 80 ? 2.455 6.074 4.807 1.00 93.81 80 HIS A O 1
ATOM 599 N N . LEU A 1 81 ? 0.913 4.736 3.880 1.00 91.94 81 LEU A N 1
ATOM 600 C CA . LEU A 1 81 ? 0.341 5.723 2.971 1.00 91.94 81 LEU A CA 1
ATOM 601 C C . LEU A 1 81 ? -1.169 5.863 3.224 1.00 91.94 81 LEU A C 1
ATOM 603 O O . LEU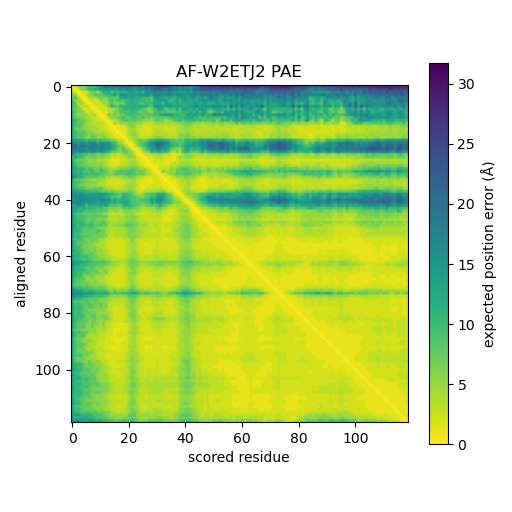 A 1 81 ? -1.968 5.188 2.563 1.00 91.94 81 LEU A O 1
ATOM 607 N N . PRO A 1 82 ? -1.580 6.731 4.166 1.00 91.19 82 PRO A N 1
ATOM 608 C CA . PRO A 1 82 ? -2.989 7.002 4.431 1.00 91.19 82 PRO A CA 1
ATOM 609 C C . PRO A 1 82 ? -3.728 7.563 3.208 1.00 91.19 82 PRO A C 1
ATOM 611 O O . PRO A 1 82 ? -3.130 8.174 2.320 1.00 91.19 82 PRO A O 1
ATOM 614 N N . GLY A 1 83 ? -5.049 7.398 3.199 1.00 90.06 83 GLY A N 1
ATOM 615 C CA . GLY A 1 83 ? -5.949 7.946 2.185 1.00 90.06 83 GLY A CA 1
ATOM 616 C C . GLY A 1 83 ? -6.676 6.863 1.395 1.00 90.06 83 GLY A C 1
ATOM 617 O O . GLY A 1 83 ? -6.379 5.677 1.501 1.00 90.06 83 GLY A O 1
ATOM 618 N N . ARG A 1 84 ? -7.645 7.263 0.570 1.00 91.19 84 ARG A N 1
ATOM 619 C CA . ARG A 1 84 ? -8.362 6.312 -0.285 1.00 91.19 84 ARG A CA 1
ATOM 620 C C . ARG A 1 84 ? -7.503 5.949 -1.484 1.00 91.19 84 ARG A C 1
ATOM 622 O O . ARG A 1 84 ? -7.022 6.832 -2.177 1.00 91.19 84 ARG A O 1
ATOM 629 N N . TRP A 1 85 ? -7.349 4.662 -1.762 1.00 92.69 85 TRP A N 1
ATOM 630 C CA .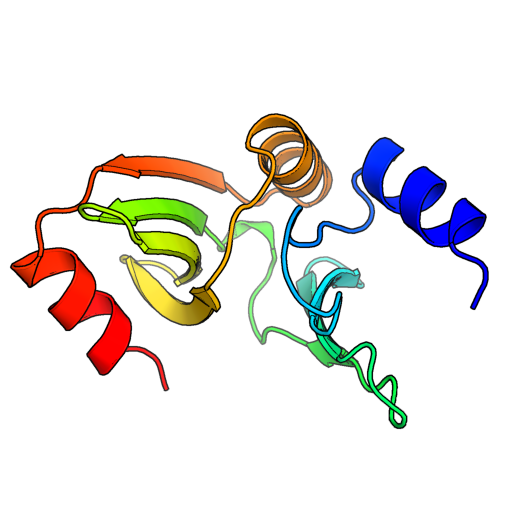 TRP A 1 85 ? -6.630 4.145 -2.926 1.00 92.69 85 TRP A CA 1
ATOM 631 C C . TRP A 1 85 ? -7.577 3.285 -3.760 1.00 92.69 85 TRP A C 1
ATOM 633 O O . TRP A 1 85 ? -8.373 2.534 -3.205 1.00 92.69 85 TRP A O 1
ATOM 643 N N . SER A 1 86 ? -7.488 3.386 -5.087 1.00 92.06 86 SER A N 1
ATOM 644 C CA . SER A 1 86 ? -8.261 2.541 -6.006 1.00 92.06 86 SER A CA 1
ATOM 645 C C . SER A 1 86 ? -7.753 1.097 -5.939 1.00 92.06 86 SER A C 1
ATOM 647 O O . SER A 1 86 ? -6.597 0.864 -6.309 1.00 92.06 86 SER A O 1
ATOM 649 N N . PRO A 1 87 ? -8.572 0.115 -5.511 1.00 94.12 87 PRO A N 1
ATOM 650 C CA . PRO A 1 87 ? -8.138 -1.279 -5.457 1.00 94.12 87 PRO A CA 1
ATOM 651 C C . PRO A 1 87 ? -7.716 -1.817 -6.824 1.00 94.12 87 PRO A C 1
ATOM 653 O O . PRO A 1 87 ? -6.720 -2.529 -6.929 1.00 94.12 87 PRO A O 1
ATOM 656 N N . GLU A 1 88 ? -8.424 -1.418 -7.883 1.00 93.00 88 GLU A N 1
ATOM 657 C CA . GLU A 1 88 ? -8.120 -1.822 -9.254 1.00 93.00 88 GLU A CA 1
ATOM 658 C C . GLU A 1 88 ? -6.764 -1.273 -9.722 1.00 93.00 88 GLU A C 1
ATOM 660 O O . GLU A 1 88 ? -5.944 -2.015 -10.265 1.00 93.00 88 GLU A O 1
ATOM 665 N N . ASP A 1 89 ? -6.488 0.014 -9.484 1.00 92.81 89 ASP A N 1
ATOM 666 C CA . ASP A 1 89 ? -5.221 0.618 -9.908 1.00 92.81 89 ASP A CA 1
ATOM 667 C C . ASP A 1 89 ? -4.035 0.071 -9.107 1.00 92.81 89 ASP A C 1
ATOM 669 O O . ASP A 1 89 ? -2.966 -0.153 -9.679 1.00 92.81 89 ASP A O 1
ATOM 673 N N . VAL A 1 90 ? -4.219 -0.184 -7.806 1.00 94.56 90 VAL A N 1
ATOM 674 C CA . VAL A 1 90 ? -3.195 -0.818 -6.963 1.00 94.56 90 VAL A CA 1
ATOM 675 C C . VAL A 1 90 ? -2.933 -2.248 -7.420 1.00 94.56 90 VAL A C 1
ATOM 677 O O . VAL A 1 90 ? -1.772 -2.619 -7.570 1.00 94.56 90 VAL A O 1
ATOM 680 N N . HIS A 1 91 ? -3.975 -3.032 -7.708 1.00 94.88 91 HIS A N 1
ATOM 681 C CA . HIS A 1 91 ? -3.821 -4.386 -8.236 1.00 94.88 91 HIS A CA 1
ATOM 682 C C . HIS A 1 91 ? -3.081 -4.382 -9.582 1.00 94.88 91 HIS A C 1
ATOM 684 O O . HIS A 1 91 ? -2.086 -5.086 -9.748 1.00 94.88 91 HIS A O 1
ATOM 690 N N . ARG A 1 92 ? -3.494 -3.522 -10.523 1.00 93.44 92 ARG A N 1
ATOM 691 C CA . ARG A 1 92 ? -2.836 -3.375 -11.832 1.00 93.44 92 ARG A CA 1
ATOM 692 C C . ARG A 1 92 ? -1.365 -2.980 -11.690 1.00 93.44 92 ARG A C 1
ATOM 694 O O . ARG A 1 92 ? -0.512 -3.490 -12.418 1.00 93.44 92 ARG A O 1
ATOM 701 N N . PHE A 1 93 ? -1.065 -2.068 -10.768 1.00 94.44 93 PHE A N 1
ATOM 702 C CA . PHE A 1 93 ? 0.299 -1.661 -10.445 1.00 94.44 93 PHE A CA 1
ATOM 703 C C . PHE A 1 93 ? 1.114 -2.820 -9.854 1.00 94.44 93 PHE A C 1
ATOM 705 O O . PHE A 1 93 ? 2.227 -3.070 -10.314 1.00 94.44 93 PHE A O 1
ATOM 712 N N . ALA A 1 94 ? 0.553 -3.556 -8.890 1.00 94.38 94 ALA A N 1
ATOM 713 C CA . ALA A 1 94 ? 1.204 -4.693 -8.246 1.00 94.38 94 ALA A CA 1
ATOM 714 C C . ALA A 1 94 ? 1.581 -5.771 -9.270 1.00 94.38 94 ALA A C 1
ATOM 716 O O . ALA A 1 94 ? 2.762 -6.084 -9.417 1.00 94.38 94 ALA A O 1
ATOM 717 N N . VAL A 1 95 ? 0.607 -6.228 -10.068 1.00 93.94 95 VAL A N 1
ATOM 718 C CA . VAL A 1 95 ? 0.797 -7.238 -11.125 1.00 93.94 95 VAL A CA 1
ATOM 719 C C . VAL A 1 95 ? 1.880 -6.813 -12.111 1.00 93.94 95 VAL A C 1
ATOM 721 O O . VAL A 1 95 ? 2.774 -7.592 -12.431 1.00 93.94 95 VAL A O 1
ATOM 724 N N . ARG A 1 96 ? 1.855 -5.554 -12.567 1.00 92.81 96 ARG A N 1
ATOM 725 C CA . ARG A 1 96 ? 2.859 -5.040 -13.508 1.00 92.81 96 ARG A CA 1
ATOM 726 C C . ARG A 1 96 ? 4.283 -5.108 -12.953 1.00 92.81 96 ARG A C 1
ATOM 728 O O . ARG A 1 96 ? 5.229 -5.256 -13.727 1.00 92.81 96 ARG A O 1
ATOM 735 N N . HIS A 1 97 ? 4.438 -4.914 -11.650 1.00 93.38 97 HIS A N 1
ATOM 736 C CA . HIS A 1 97 ? 5.736 -4.835 -10.990 1.00 93.38 97 HIS A CA 1
ATOM 737 C C . HIS A 1 97 ? 6.115 -6.123 -10.248 1.00 93.38 97 HIS A C 1
ATOM 739 O O . HIS A 1 97 ? 7.186 -6.177 -9.654 1.00 93.38 97 HIS A O 1
ATOM 745 N N . GLY A 1 98 ? 5.284 -7.165 -10.323 1.00 93.56 98 GLY A N 1
ATOM 746 C CA . GLY A 1 98 ? 5.511 -8.450 -9.665 1.00 93.56 98 GLY A CA 1
ATOM 747 C C . GLY A 1 98 ? 5.249 -8.445 -8.158 1.00 93.56 98 GLY A C 1
ATOM 748 O O . GLY A 1 98 ? 5.489 -9.461 -7.519 1.00 93.56 98 GLY A O 1
ATOM 749 N N . ALA A 1 99 ? 4.759 -7.340 -7.588 1.00 94.94 99 ALA A N 1
ATOM 750 C CA . ALA A 1 99 ? 4.382 -7.280 -6.179 1.00 94.94 99 ALA A CA 1
ATOM 751 C C . ALA A 1 99 ? 3.061 -8.021 -5.936 1.00 94.94 99 ALA A C 1
ATOM 753 O O . ALA A 1 99 ? 2.208 -8.114 -6.823 1.00 94.94 99 ALA A O 1
ATOM 754 N N . SER A 1 100 ? 2.859 -8.490 -4.708 1.00 96.19 100 SER A N 1
ATOM 755 C CA . SER A 1 100 ? 1.567 -9.030 -4.275 1.00 96.19 100 SER A CA 1
ATOM 756 C C . SER A 1 100 ? 0.657 -7.914 -3.755 1.00 96.19 100 SER A C 1
ATOM 758 O O . SER A 1 100 ? 1.131 -6.879 -3.278 1.00 96.19 100 SER A O 1
ATOM 760 N N . VAL A 1 101 ? -0.658 -8.113 -3.845 1.00 96.94 101 VAL A N 1
ATOM 761 C CA . VAL A 1 10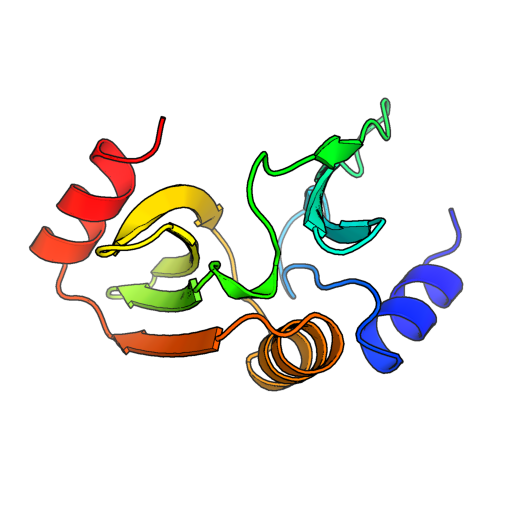1 ? -1.656 -7.209 -3.263 1.00 96.94 101 VAL A CA 1
ATOM 762 C C . VAL A 1 101 ? -2.563 -7.986 -2.324 1.00 96.94 101 VAL A C 1
ATOM 764 O O . VAL A 1 101 ? -2.958 -9.112 -2.616 1.00 96.94 101 VAL A O 1
ATOM 767 N N . GLU A 1 102 ? -2.896 -7.367 -1.203 1.00 97.06 102 GLU A N 1
ATOM 768 C CA . GLU A 1 102 ? -3.819 -7.891 -0.208 1.00 97.06 102 GLU A CA 1
ATOM 769 C C . GLU A 1 102 ? -4.789 -6.776 0.185 1.00 97.06 102 GLU A C 1
ATOM 771 O O . GLU A 1 102 ? -4.382 -5.625 0.338 1.00 97.06 102 GLU A O 1
ATOM 776 N N . ILE A 1 103 ? -6.074 -7.099 0.321 1.00 97.19 103 ILE A N 1
ATOM 777 C CA . ILE A 1 103 ? -7.114 -6.146 0.722 1.00 97.19 103 ILE A CA 1
ATOM 778 C C . ILE A 1 103 ? -7.741 -6.678 2.005 1.00 97.19 103 ILE A C 1
ATOM 780 O O . ILE A 1 103 ? -8.290 -7.779 2.000 1.00 97.19 103 ILE A O 1
ATOM 784 N N . ARG A 1 104 ? -7.666 -5.919 3.103 1.00 97.31 104 ARG A N 1
ATOM 785 C CA . ARG A 1 104 ? -8.194 -6.345 4.409 1.00 97.31 104 ARG A CA 1
ATOM 786 C C . ARG A 1 104 ? -8.917 -5.231 5.150 1.00 97.31 104 ARG A C 1
ATOM 788 O O . ARG A 1 104 ? -8.525 -4.067 5.108 1.00 97.31 104 ARG A O 1
ATOM 795 N N . THR A 1 105 ? -9.944 -5.625 5.898 1.00 97.69 105 THR A N 1
ATOM 796 C CA . THR A 1 105 ? -10.449 -4.812 7.008 1.00 97.69 105 THR A CA 1
ATOM 797 C C . THR A 1 105 ? -9.643 -5.188 8.246 1.00 97.69 105 THR A C 1
ATOM 799 O O . THR A 1 105 ? -9.608 -6.360 8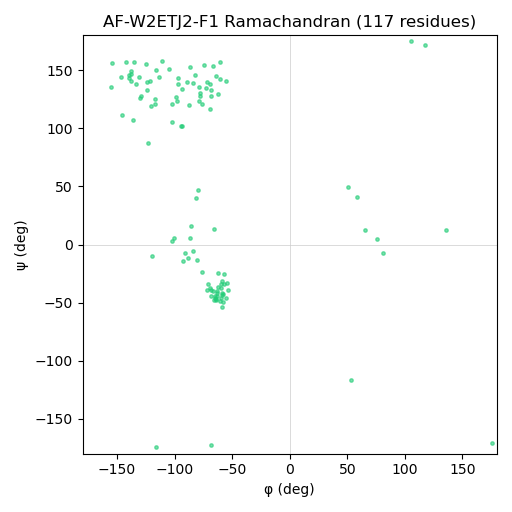.618 1.00 97.69 105 THR A O 1
ATOM 802 N N . LEU A 1 106 ? -8.946 -4.219 8.831 1.00 97.56 106 LEU A N 1
ATOM 803 C CA . LEU A 1 106 ? -8.101 -4.402 10.003 1.00 97.56 106 LEU A CA 1
ATOM 804 C C . LEU A 1 106 ? -8.873 -4.013 11.269 1.00 97.56 106 LEU A C 1
ATOM 806 O O . LEU A 1 106 ? -9.541 -2.975 11.267 1.00 97.56 106 LEU A O 1
ATOM 810 N N . PRO A 1 107 ? -8.761 -4.790 12.359 1.00 97.69 107 PRO A N 1
ATOM 811 C CA . PRO A 1 107 ? -9.175 -4.316 13.669 1.00 97.69 107 PRO A CA 1
ATOM 812 C C . PRO A 1 107 ? -8.265 -3.157 14.127 1.00 97.69 107 PRO A C 1
ATOM 814 O O . PRO A 1 107 ? -7.087 -3.122 13.746 1.00 97.69 107 PRO A O 1
ATOM 817 N N . PRO A 1 108 ? -8.754 -2.244 14.991 1.00 97.50 108 PRO A N 1
ATOM 818 C CA . PRO A 1 108 ? -7.972 -1.097 15.461 1.00 97.50 108 PRO A CA 1
ATOM 819 C C . PRO A 1 108 ? -6.612 -1.468 16.059 1.00 97.50 108 PRO A C 1
ATOM 821 O O . PRO A 1 108 ? -5.616 -0.801 15.792 1.00 97.50 108 PRO A O 1
ATOM 824 N N . SER A 1 109 ? -6.537 -2.570 16.809 1.00 97.62 109 SER A N 1
ATOM 825 C CA . SER A 1 109 ? -5.288 -3.053 17.410 1.00 97.62 109 SER A CA 1
ATOM 826 C C . SER A 1 109 ? -4.230 -3.446 16.373 1.00 97.62 109 SER A C 1
ATOM 828 O O . SER A 1 109 ? -3.061 -3.097 16.530 1.00 97.62 109 SER A O 1
ATOM 830 N N . GLU A 1 110 ? -4.621 -4.126 15.293 1.00 97.19 110 GLU A N 1
ATOM 831 C CA . GLU A 1 110 ? -3.704 -4.511 14.212 1.00 97.19 110 GLU A CA 1
ATOM 832 C C . GLU A 1 110 ? -3.280 -3.295 13.383 1.00 97.19 110 GLU A C 1
ATOM 834 O O . GLU A 1 110 ? -2.108 -3.171 13.029 1.00 97.19 110 GLU A O 1
ATOM 839 N N . TYR A 1 111 ? -4.206 -2.365 13.121 1.00 97.19 111 TYR A N 1
ATOM 840 C CA . TYR A 1 111 ? -3.875 -1.098 12.472 1.00 97.19 111 TYR A CA 1
ATOM 841 C C . TYR A 1 111 ? -2.830 -0.317 13.275 1.00 97.19 111 TYR A C 1
ATOM 843 O O . TYR A 1 111 ? -1.816 0.090 12.709 1.00 97.19 111 TYR A O 1
ATOM 851 N N . VAL A 1 112 ? -3.044 -0.149 14.586 1.00 97.19 112 VAL A N 1
ATOM 852 C CA . VAL A 1 112 ? -2.098 0.548 15.466 1.00 97.19 112 VAL A CA 1
ATOM 853 C C . VAL A 1 112 ? -0.747 -0.157 15.454 1.00 97.19 112 VAL A C 1
ATOM 855 O O . VAL A 1 112 ? 0.261 0.516 15.275 1.00 97.19 112 VAL A O 1
ATOM 858 N N . ALA A 1 113 ? -0.710 -1.488 15.567 1.00 96.88 113 ALA A N 1
ATOM 859 C CA . ALA A 1 113 ? 0.539 -2.245 15.529 1.00 96.88 113 ALA A CA 1
ATOM 860 C C . ALA A 1 113 ? 1.321 -2.033 14.219 1.00 96.88 113 ALA A C 1
ATOM 862 O O . ALA A 1 113 ? 2.533 -1.826 14.257 1.00 96.88 113 ALA A O 1
ATOM 863 N N . LEU A 1 114 ? 0.651 -2.041 13.061 1.00 96.75 114 LEU A N 1
ATOM 864 C CA . LEU A 1 114 ? 1.299 -1.774 11.771 1.00 96.75 114 LEU A CA 1
ATOM 865 C C . LEU A 1 114 ? 1.754 -0.314 11.644 1.00 96.75 114 LEU A C 1
ATOM 867 O O . LEU A 1 114 ? 2.874 -0.057 11.200 1.00 96.75 114 LEU A O 1
ATOM 871 N N . ALA A 1 115 ? 0.910 0.636 12.046 1.00 95.25 115 ALA A N 1
ATOM 872 C CA . ALA A 1 115 ? 1.213 2.060 11.963 1.00 95.25 115 ALA A CA 1
ATOM 873 C C . ALA A 1 115 ? 2.415 2.434 12.845 1.00 95.25 115 ALA A C 1
ATOM 875 O O . ALA A 1 115 ? 3.318 3.117 12.376 1.00 95.25 115 ALA A O 1
ATOM 876 N N . THR A 1 116 ? 2.479 1.935 14.083 1.00 95.81 116 THR A N 1
ATOM 877 C CA . THR A 1 116 ? 3.588 2.218 15.012 1.00 95.81 116 THR A CA 1
ATOM 878 C C . THR A 1 116 ? 4.865 1.448 14.687 1.00 95.81 116 THR A C 1
ATOM 880 O O . THR A 1 116 ? 5.950 1.892 15.047 1.00 95.81 116 THR A O 1
ATOM 883 N N . SER A 1 117 ? 4.759 0.315 13.985 1.00 93.25 117 SER A N 1
ATOM 884 C CA . SER A 1 117 ? 5.918 -0.458 13.515 1.00 93.25 117 SER A CA 1
ATOM 885 C C . SER A 1 117 ? 6.500 0.057 12.195 1.00 93.25 117 SER A C 1
ATOM 887 O O . SER A 1 117 ? 7.509 -0.477 11.722 1.00 93.25 117 SER A O 1
ATOM 889 N N . THR A 1 118 ? 5.853 1.042 11.567 1.00 91.12 118 THR A N 1
ATOM 890 C CA . THR A 1 118 ? 6.362 1.678 10.350 1.00 91.12 118 THR A CA 1
ATOM 891 C C . THR A 1 118 ? 7.472 2.671 10.733 1.00 91.12 118 THR A C 1
ATOM 893 O O . THR A 1 118 ? 7.233 3.488 11.621 1.00 91.12 118 THR A O 1
ATOM 896 N N . PRO A 1 119 ? 8.667 2.601 10.113 1.00 83.88 119 PRO A N 1
ATOM 897 C CA . PRO A 1 119 ? 9.774 3.515 10.403 1.00 83.88 119 PRO A CA 1
ATOM 898 C C . PRO A 1 119 ? 9.526 4.961 9.957 1.00 83.88 119 PRO A C 1
ATOM 900 O O . PRO A 1 119 ? 8.727 5.171 9.013 1.00 83.88 119 PRO A O 1
#

Foldseek 3Di:
DDPVVVVVCLVQLQKWFAPDDPRQWIWGDDDQFIWIFGPPPDGDTHTDPDGLQQWEWEWEDEPPWTWTFIAGPPGQTADTGTHHTDPVSVCSNSVVSNHHYHYDYDYPVVVVVNVVRHD

Nearest PDB structures (foldseek):
  7xt7-assembly1_k  TM=6.213E-01  e=1.446E-02  Komagataella phaffii
  6ywy-assembly1_KK  TM=7.127E-01  e=4.157E-01  Neurospora crassa
  2f9t-assembly1_B  TM=4.261E-01  e=1.852E-01  Pseudomonas aeruginosa PAO1
  6sga-assembly1_CK  TM=3.765E-01  e=4.708E-01  Trypanosoma brucei brucei
  7pua-assembly1_CK  TM=5.225E-01  e=1.633E+00  Trypanosoma brucei brucei

Radius of gyration: 13.52 Å; Cα contacts (8 Å, |Δi|>4): 238; chains: 1; bounding box: 29×33×36 Å

Sequence (119 aa):
MDRTMLRSRIRRGRAVAPLDGPGTIRLLGRGGGLAVQGLGGDRRSVGIPCPAASLRLLLYRCEDLTGLFVLVPPGRPILHLPGRWSPEDVHRFAVRHGASVEIRTLPPSEYVALATSTP